Protein AF-A0A1G6ECM8-F1 (afdb_monomer_lite)

Structure (mmCIF, N/CA/C/O backbone):
data_AF-A0A1G6ECM8-F1
#
_entry.id   AF-A0A1G6ECM8-F1
#
loop_
_atom_site.group_PDB
_atom_site.id
_atom_site.type_symbol
_atom_site.label_atom_id
_atom_site.label_alt_id
_atom_site.label_comp_id
_atom_site.label_asym_id
_atom_site.label_entity_id
_atom_site.label_seq_id
_atom_site.pdbx_PDB_ins_code
_atom_site.Cartn_x
_atom_site.Cartn_y
_atom_site.Cartn_z
_atom_site.occupancy
_atom_site.B_iso_or_equiv
_atom_site.auth_seq_id
_atom_site.auth_comp_id
_atom_site.auth_asym_id
_atom_site.auth_atom_id
_atom_site.pdbx_PDB_model_num
ATOM 1 N N . MET A 1 1 ? 13.576 6.554 -14.356 1.00 49.47 1 MET A N 1
ATOM 2 C CA . MET A 1 1 ? 12.731 6.641 -13.150 1.00 49.47 1 MET A CA 1
ATOM 3 C C . MET A 1 1 ? 11.340 7.002 -13.620 1.00 49.47 1 MET A C 1
ATOM 5 O O . MET A 1 1 ? 11.200 8.040 -14.252 1.00 49.47 1 MET A O 1
ATOM 9 N N . ILE A 1 2 ? 10.362 6.119 -13.427 1.00 53.75 2 ILE A N 1
ATOM 10 C CA . ILE A 1 2 ? 8.958 6.475 -13.650 1.00 53.75 2 ILE A CA 1
ATOM 11 C C . ILE A 1 2 ? 8.577 7.335 -12.448 1.00 53.75 2 ILE A C 1
ATOM 13 O O . ILE A 1 2 ? 8.603 6.853 -11.320 1.00 53.75 2 ILE A O 1
ATOM 17 N N . ASN A 1 3 ? 8.351 8.624 -12.679 1.00 71.12 3 ASN A N 1
ATOM 18 C CA . ASN A 1 3 ? 7.881 9.532 -11.642 1.00 71.12 3 ASN A CA 1
ATOM 19 C C . ASN A 1 3 ? 6.351 9.460 -11.684 1.00 71.12 3 ASN A C 1
ATOM 21 O O . ASN A 1 3 ? 5.734 10.083 -12.544 1.00 71.12 3 ASN A O 1
ATOM 25 N N . ILE A 1 4 ? 5.759 8.602 -10.852 1.00 85.94 4 ILE A N 1
ATOM 26 C CA . ILE A 1 4 ? 4.302 8.555 -10.678 1.00 85.94 4 ILE A CA 1
ATOM 27 C C . ILE A 1 4 ? 3.856 9.855 -9.998 1.00 85.94 4 ILE A C 1
ATOM 29 O O . ILE A 1 4 ? 4.531 10.321 -9.077 1.00 85.94 4 ILE A O 1
ATOM 33 N N . SER A 1 5 ? 2.788 10.481 -10.492 1.00 90.44 5 SER A N 1
ATOM 34 C CA . SER A 1 5 ? 2.293 11.742 -9.936 1.00 90.44 5 SER A CA 1
ATOM 35 C C . SER A 1 5 ? 1.452 11.506 -8.683 1.00 90.44 5 SER A C 1
ATOM 37 O O . SER A 1 5 ? 0.874 10.434 -8.498 1.00 90.44 5 SER A O 1
ATOM 39 N N . ASP A 1 6 ? 1.341 12.538 -7.850 1.00 92.38 6 ASP A N 1
ATOM 40 C CA . ASP A 1 6 ? 0.472 12.540 -6.669 1.00 92.38 6 ASP A CA 1
ATOM 41 C C . ASP A 1 6 ? -0.999 12.283 -7.037 1.00 92.38 6 ASP A C 1
ATOM 43 O O . ASP A 1 6 ? -1.698 11.575 -6.316 1.00 92.38 6 ASP A O 1
ATOM 47 N N . GLU A 1 7 ? -1.448 12.789 -8.192 1.00 93.94 7 GLU A N 1
ATOM 48 C CA . GLU A 1 7 ? -2.788 12.541 -8.741 1.00 93.94 7 GLU A CA 1
ATOM 49 C C . GLU A 1 7 ? -3.019 11.045 -8.981 1.00 93.94 7 GLU A C 1
ATOM 51 O O . GLU A 1 7 ? -3.995 10.489 -8.486 1.00 93.94 7 GLU A O 1
ATOM 56 N N . THR A 1 8 ? -2.083 10.361 -9.649 1.00 94.38 8 THR A N 1
ATOM 57 C CA . THR A 1 8 ? -2.185 8.914 -9.891 1.00 94.38 8 THR A CA 1
ATOM 58 C C . THR A 1 8 ? -2.133 8.118 -8.588 1.00 94.38 8 THR A C 1
ATOM 60 O O . THR A 1 8 ? -2.861 7.141 -8.430 1.00 94.38 8 THR A O 1
ATOM 63 N N . ILE A 1 9 ? -1.302 8.523 -7.622 1.00 95.12 9 ILE A N 1
ATOM 64 C CA . ILE A 1 9 ? -1.277 7.869 -6.305 1.00 95.12 9 ILE A CA 1
ATOM 65 C C . ILE A 1 9 ? -2.628 8.007 -5.610 1.00 95.12 9 ILE A C 1
ATOM 67 O O . ILE A 1 9 ? -3.124 7.036 -5.035 1.00 95.12 9 ILE A O 1
ATOM 71 N N . LEU A 1 10 ? -3.233 9.190 -5.672 1.00 95.88 10 LEU A N 1
ATOM 72 C CA . LEU A 1 10 ? -4.524 9.425 -5.056 1.00 95.88 10 LEU A CA 1
ATOM 73 C C . LEU A 1 10 ? -5.634 8.606 -5.730 1.00 95.88 10 LEU A C 1
ATOM 75 O O . LEU A 1 10 ? -6.452 8.013 -5.028 1.00 95.88 10 LEU A O 1
ATOM 79 N N . GLU A 1 11 ? -5.616 8.494 -7.060 1.00 95.75 11 GLU A N 1
ATOM 80 C CA . GLU A 1 11 ? -6.524 7.625 -7.820 1.00 95.75 11 GLU A CA 1
ATOM 81 C C . GLU A 1 11 ? -6.398 6.154 -7.395 1.00 95.75 11 GLU A C 1
ATOM 83 O O . GLU A 1 11 ? -7.410 5.500 -7.136 1.00 95.75 11 GLU A O 1
ATOM 88 N N . ILE A 1 12 ? -5.169 5.640 -7.249 1.00 95.94 12 ILE A N 1
ATOM 89 C CA . ILE A 1 12 ? -4.910 4.276 -6.757 1.00 95.94 12 ILE A CA 1
ATOM 90 C C . ILE A 1 12 ? -5.497 4.103 -5.350 1.00 95.94 12 ILE A C 1
ATOM 92 O O . ILE A 1 12 ? -6.203 3.127 -5.087 1.00 95.94 12 ILE A O 1
ATOM 96 N N . VAL A 1 13 ? -5.243 5.057 -4.447 1.00 96.62 13 VAL A N 1
ATOM 97 C CA . VAL A 1 13 ? -5.755 5.006 -3.071 1.00 96.62 13 VAL A CA 1
ATOM 98 C C . VAL A 1 13 ? -7.283 4.953 -3.056 1.00 96.62 13 VAL A C 1
ATOM 100 O O . VAL A 1 13 ? -7.856 4.080 -2.408 1.00 96.62 13 VAL A O 1
ATOM 103 N N . GLN A 1 14 ? -7.941 5.842 -3.800 1.00 95.75 14 GLN A N 1
ATOM 104 C CA . GLN A 1 14 ? -9.402 5.925 -3.871 1.00 95.75 14 GLN A CA 1
ATOM 105 C C . GLN A 1 14 ? -10.033 4.700 -4.547 1.00 95.75 14 GLN A C 1
ATOM 107 O O . GLN A 1 14 ? -11.140 4.287 -4.183 1.00 95.75 14 GLN A O 1
ATOM 112 N N . CYS A 1 15 ? -9.342 4.096 -5.516 1.00 96.56 15 CYS A N 1
ATOM 113 C CA . CYS A 1 15 ? -9.806 2.886 -6.184 1.00 96.56 15 CYS A CA 1
ATOM 114 C C . CYS A 1 15 ? -9.872 1.714 -5.194 1.00 96.56 15 CYS A C 1
ATOM 116 O O . CYS A 1 15 ? -10.927 1.089 -5.036 1.00 96.56 15 CYS A O 1
ATOM 118 N N . HIS A 1 16 ? -8.782 1.484 -4.459 1.00 97.31 16 HIS A N 1
ATOM 119 C CA . HIS A 1 16 ? -8.570 0.241 -3.714 1.00 97.31 16 HIS A CA 1
ATOM 120 C C . HIS A 1 16 ? -8.905 0.305 -2.225 1.00 97.31 16 HIS A C 1
ATOM 122 O O . HIS A 1 16 ? -9.226 -0.730 -1.640 1.00 97.31 16 HIS A O 1
ATOM 128 N N . TRP A 1 17 ? -8.881 1.485 -1.605 1.00 96.06 17 TRP A N 1
ATOM 129 C CA . TRP A 1 17 ? -9.207 1.663 -0.188 1.00 96.06 17 TRP A CA 1
ATOM 130 C C . TRP A 1 17 ? -10.384 2.615 -0.005 1.00 96.06 17 TRP A C 1
ATOM 132 O O . TRP A 1 17 ? -10.572 3.563 -0.764 1.00 96.06 17 TRP A O 1
ATOM 142 N N . ASP A 1 18 ? -11.231 2.306 0.972 1.00 93.50 18 ASP A N 1
ATOM 143 C CA . ASP A 1 18 ? -12.392 3.124 1.330 1.00 93.50 18 ASP A CA 1
ATOM 144 C C . ASP A 1 18 ? -11.979 4.099 2.434 1.00 93.50 18 ASP A C 1
ATOM 146 O O . ASP A 1 18 ? -12.290 3.919 3.609 1.00 93.50 18 ASP A O 1
ATOM 150 N N . LEU A 1 19 ? -11.120 5.049 2.062 1.00 94.00 19 LEU A N 1
ATOM 151 C CA . LEU A 1 19 ? -10.650 6.095 2.963 1.00 94.00 19 LEU A CA 1
ATOM 152 C C . LEU A 1 19 ? -11.522 7.336 2.788 1.00 94.00 19 LEU A C 1
ATOM 154 O O . LEU A 1 19 ? -11.774 7.759 1.661 1.00 94.00 19 LEU A O 1
ATOM 158 N N . ASP A 1 20 ? -11.928 7.943 3.899 1.00 90.94 20 ASP A N 1
ATOM 159 C CA . ASP A 1 20 ? -12.678 9.196 3.888 1.00 90.94 20 ASP A CA 1
ATOM 160 C C . ASP A 1 20 ? -11.746 10.369 3.558 1.00 90.94 20 ASP A C 1
ATOM 162 O O . ASP A 1 20 ? -10.817 10.664 4.315 1.00 90.94 20 ASP A O 1
ATOM 166 N N . ASN A 1 21 ? -12.006 11.033 2.426 1.00 93.38 21 ASN A N 1
ATOM 167 C CA . ASN A 1 21 ? -11.286 12.220 1.943 1.00 93.38 21 ASN A CA 1
ATOM 168 C C . ASN A 1 21 ? -9.747 12.076 1.993 1.00 93.38 21 ASN A C 1
ATOM 170 O O . ASN A 1 21 ? -9.082 12.840 2.697 1.00 93.38 21 ASN A O 1
ATOM 174 N N . PRO A 1 22 ? -9.152 11.095 1.283 1.00 96.75 22 PRO A N 1
ATOM 175 C CA . PRO A 1 22 ? -7.713 10.905 1.312 1.00 96.75 22 PRO A CA 1
ATOM 176 C C . PRO A 1 22 ? -6.998 12.073 0.626 1.00 96.75 22 PRO A C 1
ATOM 178 O O . PRO A 1 22 ? -7.438 12.563 -0.413 1.00 96.75 22 PRO A O 1
ATOM 181 N N . GLU A 1 23 ? -5.854 12.469 1.174 1.00 97.19 23 GLU A N 1
ATOM 182 C CA . GLU A 1 23 ? -4.964 13.476 0.595 1.00 97.19 23 GLU A CA 1
ATOM 183 C C . GLU A 1 23 ? -3.511 12.993 0.616 1.00 97.19 23 GLU A C 1
ATOM 185 O O . GLU A 1 23 ? -3.078 12.290 1.539 1.00 97.19 23 GLU A O 1
ATOM 190 N N . ILE A 1 24 ? -2.722 13.408 -0.379 1.00 96.25 24 ILE A N 1
ATOM 191 C CA . ILE A 1 24 ? -1.274 13.188 -0.357 1.00 96.25 24 ILE A CA 1
ATOM 192 C C . ILE A 1 24 ? -0.648 14.154 0.649 1.00 96.25 24 ILE A C 1
ATOM 194 O O . ILE A 1 24 ? -0.756 15.372 0.534 1.00 96.25 24 ILE A O 1
ATOM 198 N N . GLY A 1 25 ? -0.007 13.594 1.671 1.00 93.50 25 GLY A N 1
ATOM 199 C CA . GLY A 1 25 ? 0.714 14.336 2.691 1.00 93.50 25 GLY A CA 1
ATOM 200 C C . GLY A 1 25 ? 2.164 14.591 2.294 1.00 93.50 25 GLY A C 1
ATOM 201 O O . GLY A 1 25 ? 2.498 15.623 1.732 1.00 93.50 25 GLY A O 1
ATOM 202 N N . GLU A 1 26 ? 3.041 13.668 2.670 1.00 93.31 26 GLU A N 1
ATOM 203 C CA . GLU A 1 26 ? 4.490 13.764 2.478 1.00 93.31 26 GLU A CA 1
ATOM 204 C C . GLU A 1 26 ? 4.968 12.616 1.592 1.00 93.31 26 GLU A C 1
ATOM 206 O O . GLU A 1 26 ? 4.503 11.481 1.737 1.00 93.31 26 GLU A O 1
ATOM 211 N N . ARG A 1 27 ? 5.916 12.902 0.700 1.00 92.81 27 ARG A N 1
ATOM 212 C CA . ARG A 1 27 ? 6.629 11.894 -0.080 1.00 92.81 27 ARG A CA 1
ATOM 213 C C . ARG A 1 27 ? 7.975 11.615 0.575 1.00 92.81 27 ARG A C 1
ATOM 215 O O . ARG A 1 27 ? 8.728 12.531 0.884 1.00 92.81 27 ARG A O 1
ATOM 222 N N . PHE A 1 28 ? 8.289 10.341 0.758 1.00 90.94 28 PHE A N 1
ATOM 223 C CA . PHE A 1 28 ? 9.557 9.908 1.330 1.00 90.94 28 PHE A CA 1
ATOM 224 C C . PHE A 1 28 ? 10.442 9.270 0.263 1.00 90.94 28 PHE A C 1
ATOM 226 O O . PHE A 1 28 ? 9.951 8.620 -0.659 1.00 90.94 28 PHE A O 1
ATOM 233 N N . ASN A 1 29 ? 11.758 9.364 0.467 1.00 81.44 29 ASN A N 1
ATOM 234 C CA . ASN A 1 29 ? 12.773 8.624 -0.289 1.00 81.44 29 ASN A CA 1
ATOM 235 C C . ASN A 1 29 ? 12.657 8.788 -1.816 1.00 81.44 29 ASN A C 1
ATOM 237 O O . ASN A 1 29 ? 12.689 7.798 -2.543 1.00 81.44 29 ASN A O 1
ATOM 241 N N . GLU A 1 30 ? 12.557 10.026 -2.303 1.00 78.69 30 GLU A N 1
ATOM 242 C CA . GLU A 1 30 ? 12.355 10.326 -3.732 1.00 78.69 30 GLU A CA 1
ATOM 243 C C . GLU A 1 30 ? 13.464 9.806 -4.660 1.00 78.69 30 GLU A C 1
ATOM 245 O O . GLU A 1 30 ? 13.231 9.599 -5.847 1.00 78.69 30 GLU A O 1
ATOM 250 N N . GLU A 1 31 ? 14.658 9.553 -4.123 1.00 79.75 31 GLU A N 1
ATOM 251 C CA . GLU A 1 31 ? 15.786 8.977 -4.865 1.00 79.75 31 GLU A CA 1
ATOM 252 C C . GLU A 1 31 ? 15.705 7.442 -5.000 1.00 79.75 31 GLU A C 1
ATOM 254 O O . GLU A 1 31 ? 16.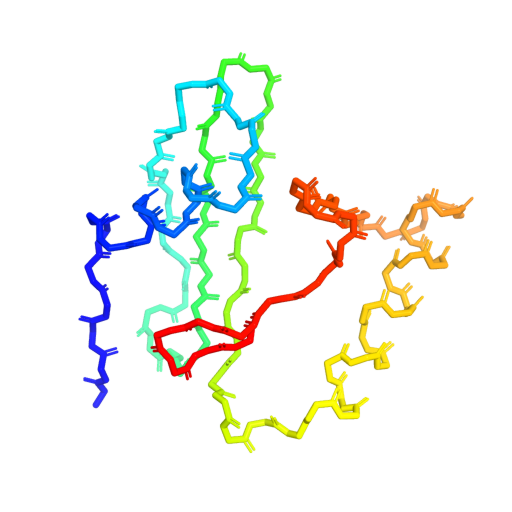511 6.826 -5.699 1.00 79.75 31 GLU A O 1
ATOM 259 N N . SER A 1 32 ? 14.746 6.800 -4.326 1.00 83.69 32 SER A N 1
ATOM 260 C CA . SER A 1 32 ? 14.548 5.352 -4.353 1.00 83.69 32 SER A CA 1
ATOM 261 C C . SER A 1 32 ? 13.571 4.930 -5.447 1.00 83.69 32 SER A C 1
ATOM 263 O O . SER A 1 32 ? 12.612 5.624 -5.767 1.00 83.69 32 SER A O 1
ATOM 265 N N . ALA A 1 33 ? 13.750 3.713 -5.965 1.00 85.75 33 ALA A N 1
ATOM 266 C CA . ALA A 1 33 ? 12.747 3.075 -6.819 1.00 85.75 33 ALA A CA 1
ATOM 267 C C . ALA A 1 33 ? 11.453 2.723 -6.056 1.00 85.75 33 ALA A C 1
ATOM 269 O O . ALA A 1 33 ? 10.440 2.402 -6.674 1.00 85.75 33 ALA A O 1
ATOM 270 N N . ARG A 1 34 ? 11.489 2.748 -4.718 1.00 90.81 34 ARG A N 1
ATOM 271 C CA . ARG A 1 34 ? 10.338 2.480 -3.858 1.00 90.81 34 ARG A CA 1
ATOM 272 C C . ARG A 1 34 ? 9.478 3.730 -3.705 1.00 90.81 34 ARG A C 1
ATOM 274 O O . ARG A 1 34 ? 9.981 4.784 -3.334 1.00 90.81 34 ARG A O 1
ATOM 281 N N . LEU A 1 35 ? 8.172 3.568 -3.871 1.00 91.94 35 LEU A N 1
ATOM 282 C CA . LEU A 1 35 ? 7.192 4.588 -3.529 1.00 91.94 35 LEU A CA 1
ATOM 283 C C . LEU A 1 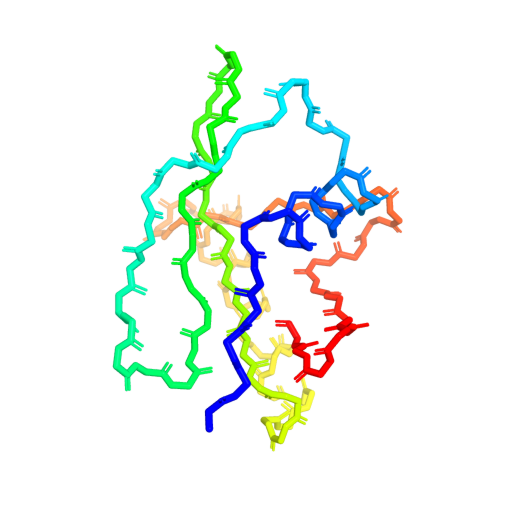35 ? 6.932 4.573 -2.027 1.00 91.94 35 LEU A C 1
ATOM 285 O O . LEU A 1 35 ? 6.708 3.510 -1.438 1.00 91.94 35 LEU A O 1
ATOM 289 N N . MET A 1 36 ? 6.944 5.747 -1.407 1.00 94.62 36 MET A N 1
ATOM 290 C CA . MET A 1 36 ? 6.566 5.919 -0.012 1.00 94.62 36 MET A CA 1
ATOM 291 C C . MET A 1 36 ? 5.838 7.248 0.152 1.00 94.62 36 MET A C 1
ATOM 293 O O . MET A 1 36 ? 6.447 8.304 0.008 1.00 94.62 36 MET A O 1
ATOM 297 N N . PHE A 1 37 ? 4.551 7.182 0.480 1.00 95.56 37 PHE A N 1
ATOM 298 C CA . PHE A 1 37 ? 3.696 8.354 0.641 1.00 95.56 37 PHE A CA 1
ATOM 299 C C . PHE A 1 37 ? 2.947 8.283 1.962 1.00 95.56 37 PHE A C 1
ATOM 301 O O . PHE A 1 37 ? 2.397 7.242 2.325 1.00 95.56 37 PHE A O 1
ATOM 308 N N . LYS A 1 38 ? 2.892 9.403 2.673 1.00 96.81 38 LYS A N 1
ATOM 309 C CA . LYS A 1 38 ? 1.938 9.597 3.755 1.00 96.81 38 LYS A CA 1
ATOM 310 C C . LYS A 1 38 ? 0.590 9.957 3.139 1.00 96.81 38 LYS A C 1
ATOM 312 O O . LYS A 1 38 ? 0.499 10.974 2.459 1.00 96.81 38 LYS A O 1
ATOM 317 N N . ILE A 1 39 ? -0.432 9.155 3.400 1.00 97.50 39 ILE A N 1
ATOM 318 C CA . ILE A 1 39 ? -1.817 9.435 3.019 1.00 97.50 39 ILE A CA 1
ATOM 319 C C . ILE A 1 39 ? -2.530 9.966 4.256 1.00 97.50 39 ILE A C 1
ATOM 321 O O . ILE A 1 39 ? -2.577 9.280 5.277 1.00 97.50 39 ILE A O 1
ATOM 325 N N . LYS A 1 40 ? -3.039 11.191 4.184 1.00 97.19 40 LYS A N 1
ATOM 326 C CA . LYS A 1 40 ? -3.794 11.810 5.274 1.00 97.19 40 LYS A CA 1
ATOM 327 C C . LYS A 1 40 ? -5.277 11.547 5.075 1.00 97.19 40 LYS A C 1
ATOM 329 O O . LYS A 1 40 ? -5.752 11.570 3.945 1.00 97.19 40 LYS A O 1
ATOM 334 N N . THR A 1 41 ? -5.985 11.313 6.169 1.00 95.44 41 THR A N 1
ATOM 335 C CA . THR A 1 41 ? -7.453 11.281 6.213 1.00 95.44 41 THR A CA 1
ATOM 336 C C . THR A 1 41 ? -7.917 12.070 7.433 1.00 95.44 41 THR A C 1
ATOM 338 O O . THR A 1 41 ? -7.098 12.480 8.259 1.00 95.44 41 THR A O 1
ATOM 341 N N . GLU A 1 42 ? -9.223 12.260 7.589 1.00 91.88 42 GLU A N 1
ATOM 342 C CA . GLU A 1 42 ? -9.774 12.946 8.765 1.00 91.88 42 GLU A CA 1
ATOM 343 C C . GLU A 1 42 ? -9.530 12.186 10.079 1.00 91.88 42 GLU A C 1
ATOM 345 O O . GLU A 1 42 ? -9.437 12.796 11.145 1.00 91.88 42 GLU A O 1
ATOM 350 N N . THR A 1 43 ? -9.433 10.855 10.017 1.00 90.06 43 THR A N 1
ATOM 351 C CA . THR A 1 43 ? -9.404 9.994 11.209 1.00 90.06 43 THR A CA 1
ATOM 352 C C . THR A 1 43 ? -8.003 9.538 11.581 1.00 90.06 43 THR A C 1
ATOM 354 O O . THR A 1 43 ? -7.668 9.486 12.766 1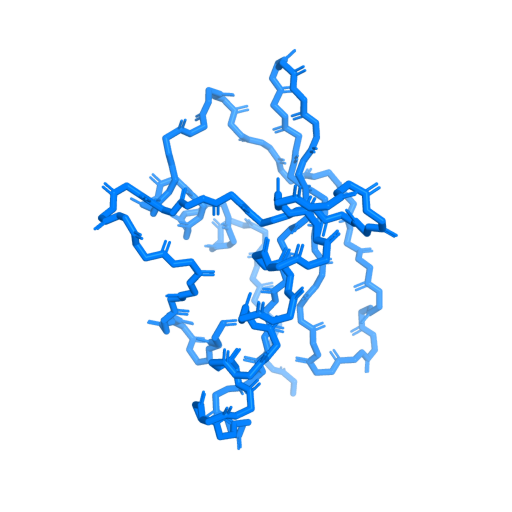.00 90.06 43 THR A O 1
ATOM 357 N N . GLN A 1 44 ? -7.177 9.202 10.590 1.00 92.88 44 GLN A N 1
ATOM 358 C CA . GLN A 1 44 ? -5.794 8.797 10.809 1.00 92.88 44 GLN A CA 1
ATOM 359 C C . GLN A 1 44 ? -4.927 8.944 9.559 1.00 92.88 44 GLN A C 1
ATOM 361 O O . GLN A 1 44 ? -5.404 9.005 8.426 1.00 92.88 44 GLN A O 1
ATOM 366 N N . ASP A 1 45 ? -3.619 8.943 9.780 1.00 94.88 45 ASP A N 1
ATOM 367 C CA . ASP A 1 45 ? -2.642 8.921 8.704 1.00 94.88 45 ASP A CA 1
ATOM 368 C C . ASP A 1 45 ? -2.239 7.480 8.373 1.00 94.88 45 ASP A C 1
ATOM 370 O O . ASP A 1 45 ? -2.009 6.659 9.263 1.00 94.88 45 ASP A O 1
ATOM 374 N N . TYR A 1 46 ? -2.066 7.198 7.086 1.00 96.06 46 TYR A N 1
ATOM 375 C CA . TYR A 1 46 ? -1.567 5.929 6.570 1.00 96.06 46 TYR A CA 1
ATOM 376 C C . TYR A 1 46 ? -0.233 6.128 5.853 1.00 96.06 46 TYR A C 1
ATOM 378 O O . TYR A 1 46 ? 0.103 7.216 5.385 1.00 96.06 46 TYR A O 1
ATOM 386 N N . LEU A 1 47 ? 0.533 5.046 5.737 1.00 96.00 47 LEU A N 1
ATOM 387 C CA . LEU A 1 47 ? 1.758 5.011 4.947 1.00 96.00 47 LEU A CA 1
ATOM 388 C C . LEU A 1 47 ? 1.561 4.064 3.764 1.00 96.00 47 LEU A C 1
ATOM 390 O O . LEU A 1 47 ? 1.588 2.844 3.936 1.00 96.00 47 LEU A O 1
ATOM 394 N N . LEU A 1 48 ? 1.404 4.626 2.568 1.00 96.06 48 LEU A N 1
ATOM 395 C CA . LEU A 1 48 ? 1.381 3.873 1.322 1.00 96.06 48 LEU A CA 1
ATOM 396 C C . LEU A 1 48 ? 2.815 3.528 0.916 1.00 96.06 48 LEU A C 1
ATOM 398 O O . LEU A 1 48 ? 3.701 4.387 0.895 1.00 96.06 48 LEU A O 1
ATOM 402 N N . LYS A 1 49 ? 3.046 2.258 0.591 1.00 95.06 49 LYS A N 1
ATOM 403 C CA . LYS A 1 49 ? 4.337 1.746 0.129 1.00 95.06 49 LYS A CA 1
ATOM 404 C C . LYS A 1 49 ? 4.119 1.032 -1.193 1.00 95.06 49 LYS A C 1
ATOM 406 O O . LYS A 1 49 ? 3.291 0.137 -1.235 1.00 95.06 49 LYS A O 1
ATOM 411 N N . GLY A 1 50 ? 4.907 1.385 -2.203 1.00 94.88 50 GLY A N 1
ATOM 412 C CA . GLY A 1 50 ? 4.923 0.696 -3.489 1.00 94.88 50 GLY A CA 1
ATOM 413 C C . GLY A 1 50 ? 6.306 0.130 -3.779 1.00 94.88 50 GLY A C 1
ATOM 414 O O . GLY A 1 50 ? 7.300 0.862 -3.729 1.00 94.88 50 GLY A O 1
ATOM 415 N N . LEU A 1 51 ? 6.402 -1.167 -4.055 1.00 95.06 51 LEU A N 1
ATOM 416 C CA . LEU A 1 51 ? 7.644 -1.793 -4.527 1.00 95.06 51 LEU A CA 1
ATOM 417 C C . LEU A 1 51 ? 7.553 -2.015 -6.039 1.00 95.06 51 LEU A C 1
ATOM 419 O O . LEU A 1 51 ? 6.500 -2.449 -6.489 1.00 95.06 51 LEU A O 1
ATOM 423 N N . PRO A 1 52 ? 8.610 -1.751 -6.831 1.00 94.38 52 PRO A N 1
ATOM 424 C CA . PRO A 1 52 ? 8.576 -2.036 -8.262 1.00 94.38 52 PRO A CA 1
ATOM 425 C C . PRO A 1 52 ? 8.173 -3.482 -8.527 1.00 94.38 52 PRO A C 1
ATOM 427 O O . PRO A 1 52 ? 8.599 -4.389 -7.808 1.00 94.38 52 PRO A O 1
ATOM 430 N N . ASP A 1 53 ? 7.406 -3.718 -9.583 1.00 95.25 53 ASP A N 1
ATOM 431 C CA . ASP A 1 53 ? 6.900 -5.055 -9.883 1.00 95.25 53 ASP A CA 1
ATOM 432 C C . ASP A 1 53 ? 7.962 -6.071 -10.336 1.00 95.25 53 ASP A C 1
ATOM 434 O O . ASP A 1 53 ? 7.678 -7.267 -10.439 1.00 95.25 53 ASP A O 1
ATOM 438 N N . SER A 1 54 ? 9.196 -5.606 -10.536 1.00 95.56 54 SER A N 1
ATOM 439 C CA . SER A 1 54 ? 10.391 -6.440 -10.661 1.00 95.56 54 SER A CA 1
ATOM 440 C C . SER A 1 54 ? 10.738 -7.192 -9.370 1.00 95.56 54 SER A C 1
ATOM 442 O O . SER A 1 54 ? 11.461 -8.189 -9.419 1.00 95.56 54 SER A O 1
ATOM 444 N N . VAL A 1 55 ? 10.220 -6.755 -8.216 1.00 96.38 55 VAL A N 1
ATOM 445 C CA . VAL A 1 55 ? 10.292 -7.512 -6.964 1.00 96.38 55 VAL A CA 1
ATOM 446 C C . VAL A 1 55 ? 9.380 -8.744 -7.077 1.00 96.38 55 VAL A C 1
ATOM 448 O O . VAL A 1 55 ? 8.211 -8.601 -7.430 1.00 96.38 55 VAL A O 1
ATOM 451 N N . PRO A 1 56 ? 9.857 -9.963 -6.768 1.00 97.81 56 PRO A N 1
ATOM 452 C CA . PRO A 1 56 ? 9.023 -11.159 -6.838 1.00 97.81 56 PRO A CA 1
ATOM 453 C C . PRO A 1 56 ? 7.826 -11.106 -5.881 1.00 97.81 56 PRO A C 1
ATOM 455 O O . PRO A 1 56 ? 7.973 -10.749 -4.711 1.00 97.81 56 PRO A O 1
ATOM 458 N N . GLU A 1 57 ? 6.655 -11.566 -6.334 1.00 97.81 57 GLU A N 1
ATOM 459 C CA . GLU A 1 57 ? 5.441 -11.628 -5.502 1.00 97.81 57 GLU A CA 1
ATOM 460 C C . GLU A 1 57 ? 5.659 -12.442 -4.214 1.00 97.81 57 GLU A C 1
ATOM 462 O O . GLU A 1 57 ? 5.096 -12.130 -3.170 1.00 97.81 57 GLU A O 1
ATOM 467 N N . THR A 1 58 ? 6.513 -13.471 -4.245 1.00 98.12 58 THR A N 1
ATOM 468 C CA . THR A 1 58 ? 6.859 -14.268 -3.055 1.00 98.12 58 THR A CA 1
ATOM 469 C C . THR A 1 58 ? 7.476 -13.418 -1.944 1.00 98.12 58 THR A C 1
ATOM 471 O O . THR A 1 58 ? 7.184 -13.641 -0.769 1.00 98.12 58 THR A O 1
ATOM 474 N N . THR A 1 59 ? 8.274 -12.406 -2.295 1.00 97.69 59 THR A N 1
ATOM 475 C CA . THR A 1 59 ? 8.817 -11.431 -1.343 1.00 97.69 59 THR A CA 1
ATOM 476 C C . THR A 1 59 ? 7.712 -10.544 -0.776 1.00 97.69 59 THR A C 1
ATOM 478 O O . THR A 1 59 ? 7.684 -10.311 0.431 1.00 97.69 59 THR A O 1
ATOM 481 N N . ILE A 1 60 ? 6.776 -10.095 -1.616 1.00 97.69 60 ILE A N 1
ATOM 482 C CA . ILE A 1 60 ? 5.625 -9.291 -1.183 1.00 97.69 60 ILE A CA 1
ATOM 483 C C . ILE A 1 60 ? 4.763 -10.089 -0.201 1.00 97.69 60 ILE A C 1
ATOM 485 O O . ILE A 1 60 ? 4.574 -9.650 0.929 1.00 97.69 60 ILE A O 1
ATOM 489 N N . LYS A 1 61 ? 4.375 -11.318 -0.563 1.00 97.94 61 LYS A N 1
ATOM 490 C CA . LYS A 1 61 ? 3.626 -12.250 0.298 1.00 97.94 61 LYS A CA 1
ATOM 491 C C . LYS A 1 61 ? 4.312 -12.486 1.640 1.00 97.94 61 LYS A C 1
ATOM 493 O O . LYS A 1 61 ? 3.648 -12.459 2.678 1.00 97.94 61 LYS A O 1
ATOM 498 N N . SER A 1 62 ? 5.629 -12.705 1.633 1.00 97.69 62 SER A N 1
ATOM 499 C CA . SER A 1 62 ? 6.404 -12.904 2.862 1.00 97.69 62 SER A CA 1
ATOM 500 C C . SER A 1 62 ? 6.354 -11.666 3.760 1.00 97.69 62 SER A C 1
ATOM 502 O O . SER A 1 62 ? 6.080 -11.791 4.951 1.00 97.69 62 SER A O 1
ATOM 504 N N . ASN A 1 63 ? 6.562 -10.473 3.196 1.00 95.75 63 ASN A N 1
ATOM 505 C CA . ASN A 1 63 ? 6.519 -9.217 3.946 1.00 95.75 63 ASN A CA 1
ATOM 506 C C . ASN A 1 63 ? 5.119 -8.932 4.505 1.00 95.75 63 ASN A C 1
ATOM 508 O O . ASN A 1 63 ? 4.987 -8.566 5.673 1.00 95.75 63 ASN A O 1
ATOM 512 N N . THR A 1 64 ? 4.075 -9.135 3.698 1.00 97.06 64 THR A N 1
ATOM 513 C CA . THR A 1 64 ? 2.673 -9.013 4.115 1.00 97.06 64 THR A CA 1
ATOM 514 C C . THR A 1 64 ? 2.379 -9.948 5.286 1.00 97.06 64 THR A C 1
ATOM 516 O O . THR A 1 64 ? 1.860 -9.501 6.303 1.00 97.06 64 THR A O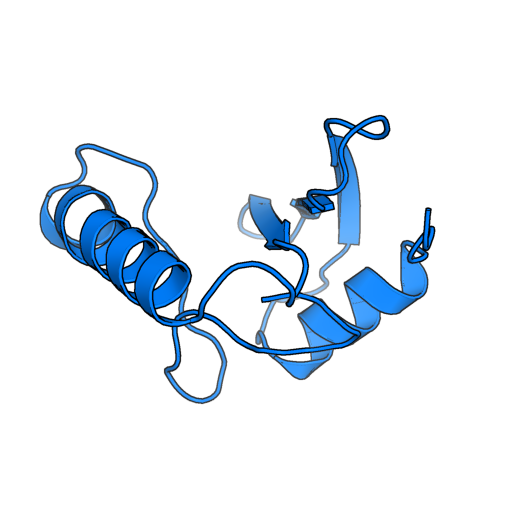 1
ATOM 519 N N . SER A 1 65 ? 2.792 -11.217 5.196 1.00 97.50 65 SER A N 1
ATOM 520 C CA . SER A 1 65 ? 2.610 -12.202 6.273 1.00 97.50 65 SER A CA 1
ATOM 521 C C . SER A 1 65 ? 3.306 -11.770 7.567 1.00 97.50 65 SER A C 1
ATOM 523 O O . SER A 1 65 ? 2.731 -11.875 8.648 1.00 97.50 65 SER A O 1
ATOM 525 N N . SER A 1 66 ? 4.523 -11.221 7.472 1.00 96.81 66 SER A N 1
ATOM 526 C CA . SER A 1 66 ? 5.233 -10.680 8.636 1.00 96.81 66 SER A CA 1
ATOM 527 C C . SER A 1 66 ? 4.514 -9.486 9.265 1.00 96.81 66 SER A C 1
ATOM 529 O O . SER A 1 66 ? 4.468 -9.405 10.488 1.00 96.81 66 SER A O 1
ATOM 531 N N . HIS A 1 67 ? 3.938 -8.580 8.471 1.00 96.75 67 HIS A N 1
ATOM 532 C CA . HIS A 1 67 ? 3.172 -7.445 8.993 1.00 96.75 67 HIS A CA 1
ATOM 533 C C . HIS A 1 67 ? 1.841 -7.860 9.624 1.00 96.75 67 HIS A C 1
ATOM 535 O O . HIS A 1 67 ? 1.480 -7.317 10.665 1.00 96.75 67 HIS A O 1
ATOM 541 N N . LEU A 1 68 ? 1.141 -8.838 9.045 1.00 97.75 68 LEU A N 1
ATOM 542 C CA . LEU A 1 68 ? -0.074 -9.390 9.646 1.00 97.75 68 LEU A CA 1
ATOM 543 C C . LEU A 1 68 ? 0.233 -10.011 11.010 1.00 97.75 68 LEU A C 1
ATOM 545 O O . LEU A 1 68 ? -0.402 -9.660 11.999 1.00 97.75 68 LEU A O 1
ATOM 549 N N . TYR A 1 69 ? 1.270 -10.845 11.090 1.00 98.00 69 TYR A N 1
ATOM 550 C CA . TYR A 1 69 ? 1.637 -11.487 12.346 1.00 98.00 69 TYR A CA 1
ATOM 551 C C . TYR A 1 69 ? 2.216 -10.491 13.364 1.00 98.00 69 TYR A C 1
ATOM 553 O O . TYR A 1 69 ? 1.679 -10.313 14.454 1.00 98.00 69 TYR A O 1
ATOM 561 N N . LEU A 1 70 ? 3.313 -9.803 13.036 1.00 98.00 70 LEU A N 1
ATOM 562 C CA . LEU A 1 70 ? 4.003 -8.930 13.993 1.00 98.00 70 LEU A CA 1
ATOM 563 C C . LEU A 1 70 ? 3.215 -7.655 14.293 1.00 98.00 70 LEU A C 1
ATOM 565 O O . LEU A 1 70 ? 3.250 -7.176 15.423 1.00 98.00 70 LEU A O 1
ATOM 569 N N . GLY A 1 71 ? 2.542 -7.094 13.290 1.00 97.25 71 GLY A N 1
ATOM 570 C CA . GLY A 1 71 ? 1.808 -5.842 13.412 1.00 97.25 71 GLY A CA 1
ATOM 571 C C . GLY A 1 71 ? 0.365 -6.045 13.846 1.00 97.25 71 GLY A C 1
ATOM 572 O O . GLY A 1 71 ? 0.002 -5.618 14.939 1.00 97.25 71 GLY A O 1
ATOM 573 N N . ASN A 1 72 ? -0.451 -6.704 13.018 1.00 97.38 72 ASN A N 1
ATOM 574 C CA . ASN A 1 72 ? -1.890 -6.815 13.276 1.00 97.38 72 ASN A CA 1
ATOM 575 C C . ASN A 1 72 ? -2.207 -7.742 14.464 1.00 97.38 72 ASN A C 1
ATOM 577 O O . ASN A 1 72 ? -3.039 -7.383 15.291 1.00 97.38 72 ASN A O 1
ATOM 581 N N . GLU A 1 73 ? -1.564 -8.911 14.565 1.00 97.69 73 GLU A N 1
ATOM 582 C CA . GLU A 1 73 ? -1.860 -9.888 15.629 1.00 97.69 73 GLU A CA 1
ATOM 583 C C . GLU A 1 73 ? -1.122 -9.592 16.942 1.00 97.69 73 GLU A C 1
ATOM 585 O O . GLU A 1 73 ? -1.686 -9.768 18.020 1.00 97.69 73 GLU A O 1
ATOM 590 N N . ASN A 1 74 ? 0.138 -9.152 16.867 1.00 97.19 74 ASN A N 1
ATOM 591 C CA . ASN A 1 74 ? 1.010 -9.045 18.043 1.00 97.19 74 ASN A CA 1
ATOM 592 C C . ASN A 1 74 ? 1.327 -7.602 18.482 1.00 97.19 74 ASN A C 1
ATOM 594 O O . ASN A 1 74 ? 1.905 -7.419 19.553 1.00 97.19 74 ASN A O 1
ATOM 598 N N . GLY A 1 75 ? 1.000 -6.577 17.685 1.00 95.81 75 GLY A N 1
ATOM 599 C CA . GLY A 1 75 ? 1.239 -5.168 18.034 1.00 95.81 75 GLY A CA 1
ATOM 600 C C . GLY A 1 75 ? 2.715 -4.776 18.216 1.00 95.81 75 GLY A C 1
ATOM 601 O O . GLY A 1 75 ? 3.011 -3.764 18.846 1.00 95.81 75 GLY A O 1
ATOM 602 N N . MET A 1 76 ? 3.653 -5.570 17.691 1.00 95.94 76 MET A N 1
ATOM 603 C CA . MET A 1 76 ? 5.105 -5.359 17.815 1.00 95.94 76 MET A CA 1
ATOM 604 C C . MET A 1 76 ? 5.691 -4.508 16.678 1.00 95.94 76 MET A C 1
ATOM 606 O O . MET A 1 76 ? 6.852 -4.104 16.731 1.00 95.94 76 MET A O 1
ATOM 610 N N . ALA A 1 77 ? 4.905 -4.257 15.632 1.00 93.06 77 ALA A N 1
ATOM 611 C CA . ALA A 1 77 ? 5.265 -3.461 14.465 1.00 93.06 77 ALA A CA 1
ATOM 612 C C . ALA A 1 77 ? 4.025 -2.713 13.936 1.00 93.06 77 ALA A C 1
ATOM 614 O O . ALA A 1 77 ? 2.907 -3.005 14.358 1.00 93.06 77 ALA A O 1
ATOM 615 N N . PRO A 1 78 ? 4.172 -1.771 12.987 1.00 91.19 78 PRO A N 1
ATOM 616 C CA . PRO A 1 78 ? 3.021 -1.236 12.271 1.00 91.19 78 PRO A CA 1
ATOM 617 C C . PRO A 1 78 ? 2.271 -2.348 11.531 1.00 91.19 78 PRO A C 1
ATOM 619 O O . PRO A 1 78 ? 2.878 -3.124 10.779 1.00 91.19 78 PRO A O 1
ATOM 622 N N . GLY A 1 79 ? 0.960 -2.404 11.748 1.00 95.12 79 GLY A N 1
ATOM 623 C CA . GLY A 1 79 ? 0.063 -3.272 10.999 1.00 95.12 79 GLY A CA 1
ATOM 624 C C . GLY A 1 79 ? -0.157 -2.793 9.564 1.00 95.12 79 GLY A C 1
ATOM 625 O O . GLY A 1 79 ? 0.239 -1.689 9.185 1.00 95.12 79 GLY A O 1
ATOM 626 N N . ILE A 1 80 ? -0.800 -3.637 8.766 1.00 96.06 80 ILE A N 1
ATOM 627 C CA . ILE A 1 80 ? -1.240 -3.319 7.406 1.00 96.06 80 ILE A CA 1
ATOM 628 C C . ILE A 1 80 ? -2.765 -3.329 7.326 1.00 96.06 80 ILE A C 1
ATOM 630 O O . ILE A 1 80 ? -3.437 -4.158 7.945 1.00 96.06 80 ILE A O 1
ATOM 634 N N . PHE A 1 81 ? -3.295 -2.382 6.560 1.00 94.94 81 PHE A N 1
ATOM 635 C CA . PHE A 1 81 ? -4.722 -2.176 6.362 1.00 94.94 81 PHE A CA 1
ATOM 636 C C . PHE A 1 81 ? -5.170 -2.856 5.063 1.00 94.94 81 PHE A C 1
ATOM 638 O O . PHE A 1 81 ? -4.522 -2.693 4.027 1.00 94.94 81 PHE A O 1
ATOM 645 N N . ALA A 1 82 ? -6.242 -3.646 5.132 1.00 96.81 82 ALA A N 1
ATOM 646 C CA . ALA A 1 82 ? -6.764 -4.367 3.974 1.00 96.81 82 ALA A CA 1
ATOM 647 C C . ALA A 1 82 ? -7.388 -3.405 2.952 1.00 96.81 82 ALA A C 1
ATOM 649 O O . ALA A 1 82 ? -7.960 -2.379 3.322 1.00 96.81 82 ALA A O 1
ATOM 650 N N . ALA A 1 83 ? -7.300 -3.760 1.675 1.00 97.12 83 ALA A N 1
ATOM 651 C CA . ALA A 1 83 ? -8.058 -3.135 0.600 1.00 97.12 83 ALA A CA 1
ATOM 652 C C . ALA A 1 83 ? -9.535 -3.571 0.626 1.00 97.12 83 ALA A C 1
ATOM 654 O O . ALA A 1 83 ? -9.916 -4.501 1.3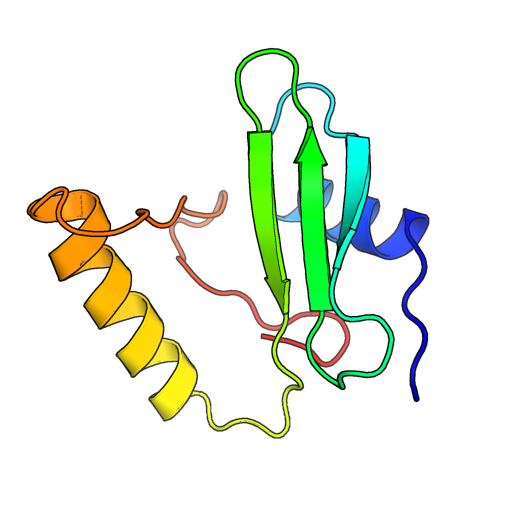45 1.00 97.12 83 ALA A O 1
ATOM 655 N N . LYS A 1 84 ? -10.377 -2.914 -0.184 1.00 96.56 84 LYS A N 1
ATOM 656 C CA . LYS A 1 84 ? -11.827 -3.181 -0.292 1.00 96.56 84 LYS A CA 1
ATOM 657 C C . LYS A 1 84 ? -12.155 -4.638 -0.629 1.00 96.56 84 LYS A C 1
ATOM 659 O O . LYS A 1 84 ? -13.202 -5.140 -0.233 1.00 96.56 84 LYS A O 1
ATOM 664 N N . ASP A 1 85 ? -11.277 -5.309 -1.366 1.00 95.69 85 ASP A N 1
ATOM 665 C CA . ASP A 1 85 ? -11.428 -6.707 -1.777 1.00 95.69 85 ASP A CA 1
ATOM 666 C C . ASP A 1 85 ? -10.928 -7.720 -0.725 1.00 95.69 85 ASP A C 1
ATOM 668 O O . ASP A 1 85 ? -11.033 -8.929 -0.930 1.00 95.69 85 ASP A O 1
ATOM 672 N N . GLY A 1 86 ? -10.403 -7.239 0.407 1.00 96.31 86 GLY A N 1
ATOM 673 C CA . GLY A 1 86 ? -9.838 -8.053 1.481 1.00 96.31 86 GLY A CA 1
ATOM 674 C C . GLY A 1 86 ? -8.372 -8.448 1.281 1.00 96.31 86 GLY A C 1
ATOM 675 O O . GLY A 1 86 ? -7.799 -9.082 2.169 1.00 96.31 86 GLY A O 1
ATOM 676 N N . ASN A 1 87 ? -7.740 -8.075 0.162 1.00 97.00 87 ASN A N 1
ATOM 677 C CA . ASN A 1 87 ? -6.312 -8.292 -0.042 1.00 97.00 87 ASN A CA 1
ATOM 678 C C . ASN A 1 87 ? -5.475 -7.267 0.737 1.00 97.00 87 ASN A C 1
ATOM 680 O O . ASN A 1 87 ? -5.905 -6.155 1.036 1.00 97.00 87 ASN A O 1
ATOM 684 N N . TYR A 1 88 ? -4.238 -7.646 1.058 1.00 97.25 88 TYR A N 1
ATOM 685 C CA . TYR A 1 88 ? -3.304 -6.820 1.838 1.00 97.25 88 TYR A CA 1
ATOM 686 C C . TYR A 1 88 ? -2.121 -6.276 1.021 1.00 97.25 88 TYR A C 1
ATOM 688 O O . TYR A 1 88 ? -1.226 -5.633 1.568 1.00 97.25 88 TYR A O 1
ATOM 696 N N . TYR A 1 89 ? -2.089 -6.573 -0.275 1.00 97.06 89 TYR A N 1
ATOM 697 C CA . TYR A 1 89 ? -1.182 -6.004 -1.269 1.00 97.06 89 TYR A CA 1
ATOM 698 C C . TYR A 1 89 ? -1.869 -6.092 -2.636 1.00 97.06 89 TYR A C 1
ATOM 700 O O . TYR A 1 89 ? -2.697 -6.981 -2.849 1.00 97.06 89 TYR A O 1
ATOM 708 N N . ILE A 1 90 ? -1.547 -5.177 -3.548 1.00 96.88 90 ILE A N 1
ATOM 709 C CA . ILE A 1 90 ? -2.210 -5.046 -4.851 1.00 96.88 90 ILE A CA 1
ATOM 710 C C . ILE A 1 90 ? -1.143 -4.783 -5.902 1.00 96.88 90 ILE A C 1
ATOM 712 O O . ILE A 1 90 ? -0.217 -4.025 -5.658 1.00 96.88 90 ILE A O 1
ATOM 716 N N . LYS A 1 91 ? -1.277 -5.377 -7.088 1.00 96.25 91 LYS A N 1
ATOM 717 C CA . LYS A 1 91 ? -0.413 -5.027 -8.215 1.00 96.25 91 LYS A CA 1
ATOM 718 C C . LYS A 1 91 ? -1.087 -3.967 -9.079 1.00 96.25 91 LYS A C 1
ATOM 720 O O . LYS A 1 91 ? -2.103 -4.268 -9.700 1.00 96.25 91 LYS A O 1
ATOM 725 N N . ASP A 1 92 ? -0.511 -2.772 -9.158 1.00 95.06 92 ASP A N 1
ATOM 726 C CA . ASP A 1 92 ? -1.070 -1.663 -9.931 1.00 95.06 92 ASP A CA 1
ATOM 727 C C . ASP A 1 92 ? 0.022 -0.709 -10.455 1.00 95.06 92 ASP A C 1
ATOM 729 O O . ASP A 1 92 ? 1.039 -0.494 -9.801 1.00 95.06 92 ASP A O 1
ATOM 733 N N . HIS A 1 93 ? -0.156 -0.161 -11.661 1.00 93.50 93 HIS A N 1
ATOM 734 C CA . HIS A 1 93 ? 0.742 0.826 -12.290 1.00 93.50 93 HIS A CA 1
ATOM 735 C C . HIS A 1 93 ? 2.253 0.483 -12.262 1.00 93.50 93 HIS A C 1
ATOM 737 O O . HIS A 1 93 ? 3.105 1.370 -12.223 1.00 93.50 93 HIS A O 1
ATOM 743 N N . GLY A 1 94 ? 2.611 -0.807 -12.318 1.00 93.50 94 GLY A N 1
ATOM 744 C CA . GLY A 1 94 ? 4.011 -1.266 -12.276 1.00 93.50 94 GLY A CA 1
ATOM 745 C C . GLY A 1 94 ? 4.600 -1.394 -10.866 1.00 93.50 94 GLY A C 1
ATOM 746 O O . GLY A 1 94 ? 5.814 -1.544 -10.717 1.00 93.50 94 GLY A O 1
ATOM 747 N N . TYR A 1 95 ? 3.750 -1.368 -9.841 1.00 95.06 95 TYR A N 1
ATOM 748 C CA . TYR A 1 95 ? 4.110 -1.546 -8.440 1.00 95.06 95 TYR A CA 1
ATOM 749 C C . TYR A 1 95 ? 3.268 -2.645 -7.779 1.00 95.06 95 TYR A C 1
ATOM 751 O O . TYR A 1 95 ? 2.194 -2.999 -8.264 1.00 95.06 95 TYR A O 1
ATOM 759 N N . TRP A 1 96 ? 3.802 -3.195 -6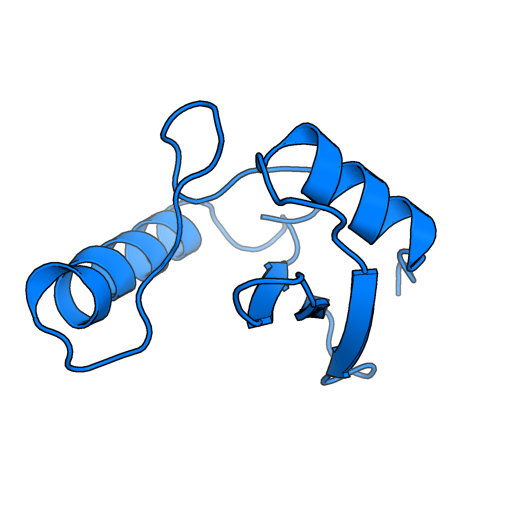.692 1.00 95.75 96 TRP A N 1
ATOM 760 C CA . TRP A 1 96 ? 3.102 -3.975 -5.669 1.00 95.75 96 TRP A CA 1
ATOM 761 C C . TRP A 1 96 ? 2.740 -3.110 -4.468 1.00 95.75 96 TRP A C 1
ATOM 763 O O . TRP A 1 96 ? 3.532 -2.171 -4.202 1.00 95.75 96 TRP A O 1
#

pLDDT: mean 93.5, std 7.55, range [49.47, 98.12]

Radius of gyration: 13.21 Å; chains: 1; bounding box: 28×29×32 Å

Secondary structure (DSSP, 8-state):
-----HHHHHHHHHHH---SS-EEEEE--TTSSSEEEEEE-SS--EEEEE-BTTS-HHHHHHHHHHHIIIIIIT-SS---PPPTTS-S---BTTB-

Sequence (96 aa):
MINISDETILEIVQCHWDLDNPEIGERFNEESARLMFKIKTETQDYLLKGLPDSVPETTIKSNTSSHLYLGNENGMAPGIFAAKDGNYYIKDHGYW

Foldseek 3Di:
DPDDDQVNVVVVCVVWAPAAPWHWDDWPDPVDQKTWTWIDGPPDIDIDIWDFPVPDVVVVVVVLVCQCVCPVVPNNDPHADATPVRDRDDDDPRTD